Protein AF-0000000080321455 (afdb_homodimer)

Foldseek 3Di:
DPPVLLVVLLVQLVPWDDDPPDIRTDPVNVVSVVVLLVVLVVCVVVVNPVVSVVSVVSSVVSVVVSVVVRVVVD/DPPVLLVVLLVQLVPWDDDPPDIHTDPVNVVSVVVLLVVLVVCVVVVNPVVSVVSVVSSVVSVVVSVVVRVVVD

Structure (mmCIF, N/CA/C/O backbone):
data_AF-0000000080321455-model_v1
#
loop_
_entity.id
_entity.type
_entity.pdbx_description
1 polymer 'Uncharacterized protein'
#
loop_
_atom_site.group_PDB
_atom_site.id
_atom_site.type_symbol
_atom_site.label_atom_id
_atom_site.label_alt_id
_atom_site.label_comp_id
_atom_site.label_asym_id
_atom_site.label_entity_id
_atom_site.label_seq_id
_atom_site.pdbx_P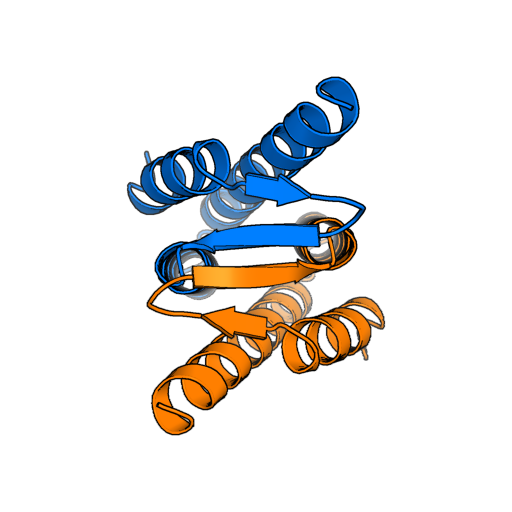DB_ins_code
_atom_site.Cartn_x
_atom_site.Cartn_y
_atom_site.Cartn_z
_atom_site.occupancy
_atom_site.B_iso_or_equiv
_atom_site.auth_seq_id
_atom_site.auth_comp_id
_atom_site.auth_asym_id
_atom_site.auth_atom_id
_atom_site.pdbx_PDB_model_num
ATOM 1 N N . MET A 1 1 ? 14.68 11.68 1.934 1 45.97 1 MET A N 1
ATOM 2 C CA . MET A 1 1 ? 15.375 10.578 2.584 1 45.97 1 MET A CA 1
ATOM 3 C C . MET A 1 1 ? 15.016 9.25 1.925 1 45.97 1 MET A C 1
ATOM 5 O O . MET A 1 1 ? 13.852 9 1.608 1 45.97 1 MET A O 1
ATOM 9 N N . GLU A 1 2 ? 15.953 8.57 1.109 1 55.44 2 GLU A N 1
ATOM 10 C CA . GLU A 1 2 ? 15.75 7.363 0.314 1 55.44 2 GLU A CA 1
ATOM 11 C C . GLU A 1 2 ? 15.281 6.203 1.183 1 55.44 2 GLU A C 1
ATOM 13 O O . GLU A 1 2 ? 15.969 5.805 2.125 1 55.44 2 GLU A O 1
ATOM 18 N N . VAL A 1 3 ? 13.891 6.094 1.36 1 73.25 3 VAL A N 1
ATOM 19 C CA . VAL A 1 3 ? 13.367 5.016 2.189 1 73.25 3 VAL A CA 1
ATOM 20 C C . VAL A 1 3 ? 13.719 3.668 1.57 1 73.25 3 VAL A C 1
ATOM 22 O O . VAL A 1 3 ? 13.219 3.318 0.499 1 73.25 3 VAL A O 1
ATOM 25 N N . GLU A 1 4 ? 14.867 3.066 2.102 1 87.75 4 GLU A N 1
ATOM 26 C CA . GLU A 1 4 ? 15.359 1.767 1.657 1 87.75 4 GLU A CA 1
ATOM 27 C C . GLU A 1 4 ? 14.211 0.809 1.357 1 87.75 4 GLU A C 1
ATOM 29 O O . GLU A 1 4 ? 14.281 0.031 0.403 1 87.75 4 GLU A O 1
ATOM 34 N N . GLU A 1 5 ? 13.133 0.931 2.023 1 91.88 5 GLU A N 1
ATOM 35 C CA . GLU A 1 5 ? 11.984 0.053 1.852 1 91.88 5 GLU A CA 1
ATOM 36 C C . GLU A 1 5 ? 11.32 0.268 0.493 1 91.88 5 GLU A C 1
ATOM 38 O O . GLU A 1 5 ? 10.789 -0.672 -0.1 1 91.88 5 GLU A O 1
ATOM 43 N N . LEU A 1 6 ? 11.438 1.438 0.006 1 95.62 6 LEU A N 1
ATOM 44 C CA . LEU A 1 6 ? 10.852 1.741 -1.293 1 95.62 6 LEU A CA 1
ATOM 45 C C . LEU A 1 6 ? 11.625 1.058 -2.414 1 95.62 6 LEU A C 1
ATOM 47 O O . LEU A 1 6 ? 11.023 0.499 -3.338 1 95.62 6 LEU A O 1
ATOM 51 N N . ARG A 1 7 ? 12.945 1.168 -2.27 1 93.62 7 ARG A N 1
ATOM 52 C CA . ARG A 1 7 ? 13.773 0.484 -3.254 1 93.62 7 ARG A CA 1
ATOM 53 C C . ARG A 1 7 ? 13.523 -1.021 -3.23 1 93.62 7 ARG A C 1
ATOM 55 O O . ARG A 1 7 ? 13.43 -1.655 -4.285 1 93.62 7 ARG A O 1
ATOM 62 N N . GLU A 1 8 ? 13.422 -1.559 -2.076 1 93.81 8 GLU A N 1
ATOM 63 C CA . GLU A 1 8 ? 13.148 -2.982 -1.915 1 93.81 8 GLU A CA 1
ATOM 64 C C . GLU A 1 8 ? 11.805 -3.355 -2.543 1 93.81 8 GLU A C 1
ATOM 66 O O . GLU A 1 8 ? 11.688 -4.387 -3.209 1 93.81 8 GLU A O 1
ATOM 71 N N . LEU A 1 9 ? 10.797 -2.561 -2.355 1 95.31 9 LEU A N 1
ATOM 72 C CA . LEU A 1 9 ? 9.484 -2.816 -2.932 1 95.31 9 LEU A CA 1
ATOM 73 C C . LEU A 1 9 ? 9.547 -2.818 -4.457 1 95.31 9 LEU A C 1
ATOM 75 O O . LEU A 1 9 ? 8.977 -3.699 -5.105 1 95.31 9 LEU A O 1
ATOM 79 N N . ALA A 1 10 ? 10.234 -1.812 -4.996 1 92.81 10 ALA A N 1
ATOM 80 C CA . ALA A 1 10 ? 10.367 -1.727 -6.445 1 92.81 10 ALA A CA 1
ATOM 81 C C . ALA A 1 10 ? 11.008 -2.988 -7.016 1 92.81 10 ALA A C 1
ATOM 83 O O . ALA A 1 10 ? 10.531 -3.545 -8.008 1 92.81 10 ALA A O 1
ATOM 84 N N . GLU A 1 11 ? 11.992 -3.432 -6.379 1 91.69 11 GLU A N 1
ATOM 85 C CA . GLU A 1 11 ? 12.703 -4.625 -6.832 1 91.69 11 GLU A CA 1
ATOM 86 C C . GLU A 1 11 ? 11.797 -5.855 -6.77 1 91.69 11 GLU A C 1
ATOM 88 O O . GLU A 1 11 ? 11.805 -6.684 -7.684 1 91.69 11 GLU A O 1
ATOM 93 N N . LYS A 1 12 ? 11.125 -5.965 -5.723 1 91.5 12 LYS A N 1
ATOM 94 C CA . LYS A 1 12 ? 10.25 -7.121 -5.535 1 91.5 12 LYS A CA 1
ATOM 95 C C . LYS A 1 12 ? 9.109 -7.121 -6.547 1 91.5 12 LYS A C 1
ATOM 97 O O . LYS A 1 12 ? 8.742 -8.172 -7.078 1 91.5 12 LYS A O 1
ATOM 102 N N . LEU A 1 13 ? 8.555 -6.004 -6.875 1 92.44 13 LEU A N 1
ATOM 103 C CA . LEU A 1 13 ? 7.445 -5.918 -7.82 1 92.44 13 LEU A CA 1
ATOM 104 C C . LEU A 1 13 ? 7.938 -6.102 -9.25 1 92.44 13 LEU A C 1
ATOM 106 O O . LEU A 1 13 ? 7.184 -6.539 -10.125 1 92.44 13 LEU A O 1
ATOM 110 N N . GLU A 1 14 ? 9.195 -5.727 -9.484 1 87.5 14 GLU A N 1
ATOM 111 C CA . GLU A 1 14 ? 9.781 -5.957 -10.805 1 87.5 14 GLU A CA 1
ATOM 112 C C . GLU A 1 14 ? 9.898 -7.445 -11.102 1 87.5 14 GLU A C 1
ATOM 114 O O . GLU A 1 14 ? 9.867 -7.855 -12.266 1 87.5 14 GLU A O 1
ATOM 119 N N . ARG A 1 15 ? 9.977 -8.219 -10.008 1 87.19 15 ARG A N 1
ATOM 120 C CA . ARG A 1 15 ? 10.156 -9.664 -10.164 1 87.19 15 ARG A CA 1
ATOM 121 C C . ARG A 1 15 ? 8.812 -10.383 -10.148 1 87.19 15 ARG A C 1
ATOM 123 O O . ARG A 1 15 ? 8.758 -11.609 -10.305 1 87.19 15 ARG A O 1
ATOM 130 N N . ALA A 1 16 ? 7.773 -9.68 -9.945 1 87.44 16 ALA A N 1
ATOM 131 C CA . ALA A 1 16 ? 6.449 -10.297 -9.867 1 87.44 16 ALA A CA 1
ATOM 132 C C . ALA A 1 16 ? 6.078 -10.961 -11.188 1 87.44 16 ALA A C 1
ATOM 134 O O . ALA A 1 16 ? 6.535 -10.547 -12.258 1 87.44 16 ALA A O 1
ATOM 135 N N . ARG A 1 17 ? 5.434 -12.031 -11.125 1 87.06 17 ARG A N 1
ATOM 136 C CA . ARG A 1 17 ? 4.941 -12.734 -12.305 1 87.06 17 ARG A CA 1
ATOM 137 C C . ARG A 1 17 ? 3.459 -12.469 -12.523 1 87.06 17 ARG A C 1
ATOM 139 O O . ARG A 1 17 ? 2.652 -12.617 -11.602 1 87.06 17 ARG A O 1
ATOM 146 N N . PHE A 1 18 ? 3.174 -12.055 -13.688 1 81.56 18 PHE A N 1
ATOM 147 C CA . PHE A 1 18 ? 1.79 -11.75 -14.031 1 81.56 18 PHE A CA 1
ATOM 148 C C . PHE A 1 18 ? 1.199 -12.836 -14.914 1 81.56 18 PHE A C 1
ATOM 150 O O . PHE A 1 18 ? 1.879 -13.359 -15.805 1 81.56 18 PHE A O 1
ATOM 157 N N . SER A 1 19 ? 0.069 -13.289 -14.453 1 77 19 SER A N 1
ATOM 158 C CA . SER A 1 19 ? -0.63 -14.297 -15.258 1 77 19 SER A CA 1
ATOM 159 C C . SER A 1 19 ? -2.135 -14.055 -15.25 1 77 19 SER A C 1
ATOM 161 O O . SER A 1 19 ? -2.775 -14.102 -14.203 1 77 19 SER A O 1
ATOM 163 N N . GLU A 1 20 ? -2.805 -14.102 -16.469 1 78.69 20 GLU A N 1
ATOM 164 C CA . GLU A 1 20 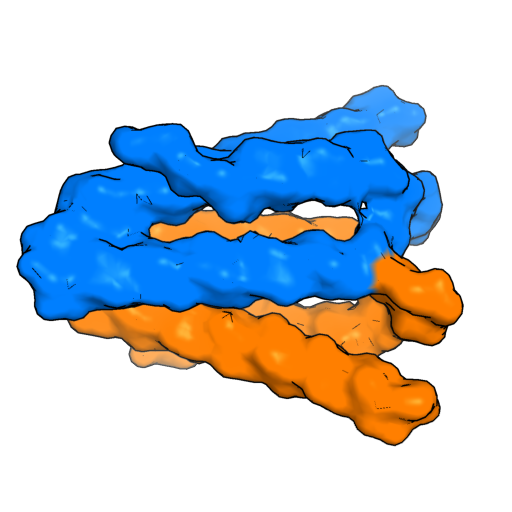? -4.246 -14.023 -16.703 1 78.69 20 GLU A CA 1
ATOM 165 C C . GLU A 1 20 ? -4.949 -13.281 -15.578 1 78.69 20 GLU A C 1
ATOM 167 O O . GLU A 1 20 ? -5.797 -13.859 -14.891 1 78.69 20 GLU A O 1
ATOM 172 N N . GLY A 1 21 ? -4.613 -11.992 -15.148 1 79.62 21 GLY A N 1
ATOM 173 C CA . GLY A 1 21 ? -5.359 -11.156 -14.227 1 79.62 21 GLY A CA 1
ATOM 174 C C . GLY A 1 21 ? -4.848 -11.227 -12.797 1 79.62 21 GLY A C 1
ATOM 175 O O . GLY A 1 21 ? -5.426 -10.633 -11.891 1 79.62 21 GLY A O 1
ATOM 176 N N . THR A 1 22 ? -3.814 -12.148 -12.664 1 88.19 22 THR A N 1
ATOM 177 C CA . THR A 1 22 ? -3.246 -12.258 -11.328 1 88.19 22 THR A CA 1
ATOM 178 C C . THR A 1 22 ? -1.764 -11.891 -11.336 1 88.19 22 THR A C 1
ATOM 180 O O . THR A 1 22 ? -1.138 -11.852 -12.398 1 88.19 22 THR A O 1
ATOM 183 N N . VAL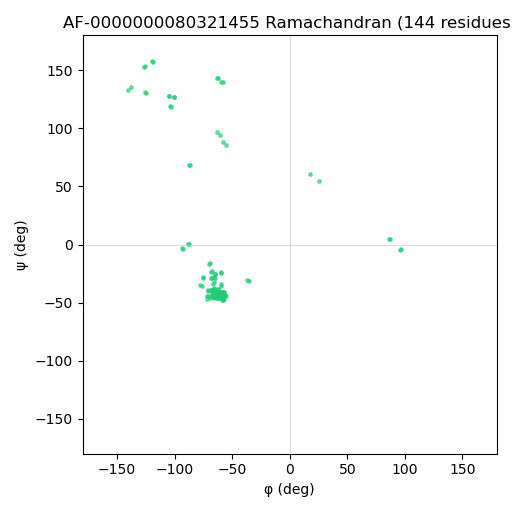 A 1 23 ? -1.336 -11.508 -10.156 1 86.69 23 VAL A N 1
ATOM 184 C CA . VAL A 1 23 ? 0.079 -11.211 -9.961 1 86.69 23 VAL A CA 1
ATOM 185 C C . VAL A 1 23 ? 0.631 -12.047 -8.805 1 86.69 23 VAL A C 1
ATOM 187 O O . VAL A 1 23 ? -0.023 -12.195 -7.773 1 86.69 23 VAL A O 1
ATOM 190 N N . GLU A 1 24 ? 1.738 -12.648 -9.141 1 90.75 24 GLU A N 1
ATOM 191 C CA . GLU A 1 24 ? 2.459 -13.406 -8.125 1 90.75 24 GLU A CA 1
ATOM 192 C C . GLU A 1 24 ? 3.678 -12.633 -7.621 1 90.75 24 GLU A C 1
ATOM 194 O O . GLU A 1 24 ? 4.551 -12.258 -8.406 1 90.75 24 GLU A O 1
ATOM 199 N N . VAL A 1 25 ? 3.59 -12.383 -6.367 1 88.38 25 VAL A N 1
ATOM 200 C CA . VAL A 1 25 ? 4.68 -11.617 -5.762 1 88.38 25 VAL A CA 1
ATOM 201 C C . VAL A 1 25 ? 5.238 -12.383 -4.562 1 88.38 25 VAL A C 1
ATOM 203 O O . VAL A 1 25 ? 4.57 -13.258 -4.008 1 88.38 25 VAL A O 1
ATOM 206 N N . ASP A 1 26 ? 6.535 -12.086 -4.297 1 87.69 26 ASP A N 1
ATOM 207 C CA . ASP A 1 26 ? 7.121 -12.617 -3.066 1 87.69 26 ASP A CA 1
ATOM 208 C C . ASP A 1 26 ? 6.363 -12.117 -1.838 1 87.69 26 ASP A C 1
ATOM 210 O O . ASP A 1 26 ? 6.008 -10.938 -1.761 1 87.69 26 ASP A O 1
ATOM 214 N N . VAL A 1 27 ? 6.164 -12.961 -0.872 1 86.75 27 VAL A N 1
ATOM 215 C CA . VAL A 1 27 ? 5.445 -12.609 0.348 1 86.75 27 VAL A CA 1
ATOM 216 C C . VAL A 1 27 ? 6.156 -11.453 1.051 1 86.75 27 VAL A C 1
ATOM 218 O O . VAL A 1 27 ? 5.52 -10.633 1.715 1 86.75 27 VAL A O 1
ATOM 221 N N . ASP A 1 28 ? 7.379 -11.32 0.793 1 89.56 28 ASP A N 1
ATOM 222 C CA . ASP A 1 28 ? 8.172 -10.258 1.399 1 89.56 28 ASP A CA 1
ATOM 223 C C . ASP A 1 28 ? 7.746 -8.891 0.87 1 89.56 28 ASP A C 1
ATOM 225 O O . ASP A 1 28 ? 8.016 -7.863 1.495 1 89.56 28 ASP A O 1
ATOM 229 N N . ALA A 1 29 ? 7.133 -8.922 -0.343 1 91.94 29 ALA A N 1
ATOM 230 C C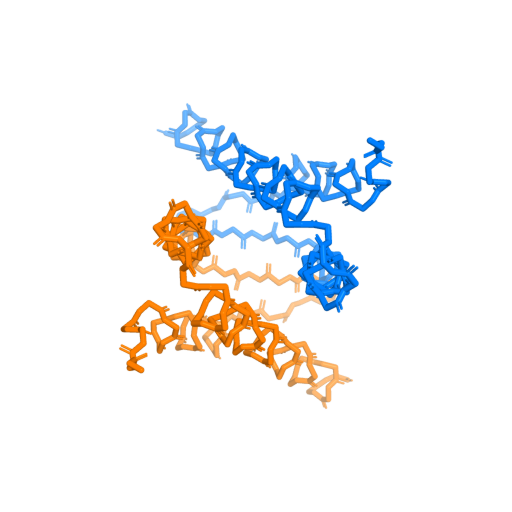A . ALA A 1 29 ? 6.637 -7.652 -0.871 1 91.94 29 ALA A CA 1
ATOM 231 C C . ALA A 1 29 ? 5.555 -7.066 0.035 1 91.94 29 ALA A C 1
ATOM 233 O O . ALA A 1 29 ? 5.496 -5.852 0.234 1 91.94 29 ALA A O 1
ATOM 234 N N . LEU A 1 30 ? 4.676 -7.949 0.598 1 92.44 30 LEU A N 1
ATOM 235 C CA . LEU A 1 30 ? 3.625 -7.492 1.498 1 92.44 30 LEU A CA 1
ATOM 236 C C . LEU A 1 30 ? 4.215 -6.949 2.797 1 92.44 30 LEU A C 1
ATOM 238 O O . LEU A 1 30 ? 3.756 -5.93 3.314 1 92.44 30 LEU A O 1
ATOM 242 N N . ASP A 1 31 ? 5.227 -7.609 3.262 1 92.56 31 ASP A N 1
ATOM 243 C CA . ASP A 1 31 ? 5.938 -7.129 4.441 1 92.56 31 ASP A CA 1
ATOM 244 C C . ASP A 1 31 ? 6.555 -5.758 4.191 1 92.56 31 ASP A C 1
ATOM 246 O O . ASP A 1 31 ? 6.504 -4.879 5.055 1 92.56 31 ASP A O 1
ATOM 250 N N . THR A 1 32 ? 7.168 -5.645 3.072 1 95.12 32 THR A N 1
ATOM 251 C CA . THR A 1 32 ? 7.781 -4.375 2.703 1 95.12 32 THR A CA 1
ATOM 252 C C . THR A 1 32 ? 6.73 -3.27 2.629 1 95.12 32 THR A C 1
ATOM 254 O O . THR A 1 32 ? 6.953 -2.158 3.109 1 95.12 32 THR A O 1
ATOM 257 N N . LEU A 1 33 ? 5.535 -3.537 2.004 1 95.69 33 LEU A N 1
ATOM 258 C CA . LEU A 1 33 ? 4.434 -2.578 1.954 1 95.69 33 LEU A CA 1
ATOM 259 C C . LEU A 1 33 ? 4.039 -2.137 3.359 1 95.69 33 LEU A C 1
ATOM 261 O O . LEU A 1 33 ? 3.871 -0.941 3.613 1 95.69 33 LEU A O 1
ATOM 265 N N . LEU A 1 34 ? 3.951 -3.086 4.262 1 95.88 34 LEU A N 1
ATOM 266 C CA . LEU A 1 34 ? 3.58 -2.797 5.641 1 95.88 34 LEU A CA 1
ATOM 267 C C . LEU A 1 34 ? 4.602 -1.876 6.297 1 95.88 34 LEU A C 1
ATOM 269 O O . LEU A 1 34 ? 4.234 -0.93 7 1 95.88 34 LEU A O 1
ATOM 273 N N . ARG A 1 35 ? 5.867 -2.152 6.086 1 95.62 35 ARG A N 1
ATOM 274 C CA . ARG A 1 35 ? 6.922 -1.341 6.68 1 95.62 35 ARG A CA 1
ATOM 275 C C . ARG A 1 35 ? 6.883 0.087 6.145 1 95.62 35 ARG A C 1
ATOM 277 O O . ARG A 1 35 ? 7.105 1.042 6.891 1 95.62 35 ARG A O 1
ATOM 284 N N . ILE A 1 36 ? 6.617 0.257 4.832 1 96.75 36 ILE A N 1
ATOM 285 C CA . ILE A 1 36 ? 6.527 1.581 4.227 1 96.75 36 ILE A CA 1
ATOM 286 C C . ILE A 1 36 ? 5.363 2.354 4.84 1 96.75 36 ILE A C 1
ATOM 288 O O . ILE A 1 36 ? 5.512 3.52 5.215 1 96.75 36 ILE A O 1
ATOM 292 N N . VAL A 1 37 ? 4.219 1.655 4.945 1 96.38 37 VAL A N 1
ATOM 293 C CA . VAL A 1 37 ? 3.043 2.285 5.539 1 96.38 37 VAL A CA 1
ATOM 294 C C . VAL A 1 37 ? 3.342 2.672 6.988 1 96.38 37 VAL A C 1
ATOM 296 O O . VAL A 1 37 ? 3.023 3.783 7.418 1 96.38 37 VAL A O 1
ATOM 299 N N . GLY A 1 38 ? 3.955 1.765 7.73 1 95.81 38 GLY A N 1
ATOM 300 C CA . GLY A 1 38 ? 4.344 2.053 9.102 1 95.81 38 GLY A CA 1
ATOM 301 C C . GLY A 1 38 ? 5.254 3.26 9.227 1 95.81 38 GLY A C 1
ATOM 302 O O . GLY A 1 38 ? 5.109 4.062 10.148 1 95.81 38 GLY A O 1
ATOM 303 N N . ARG A 1 39 ? 6.16 3.361 8.352 1 95.06 39 ARG A N 1
ATOM 304 C CA . ARG A 1 39 ? 7.074 4.5 8.344 1 95.06 39 ARG A CA 1
ATOM 305 C C . ARG A 1 39 ? 6.328 5.797 8.047 1 95.06 39 ARG A C 1
ATOM 307 O O . ARG A 1 39 ? 6.578 6.824 8.688 1 95.06 39 ARG A O 1
ATOM 314 N N . ALA A 1 40 ? 5.453 5.766 7.039 1 96.31 40 ALA A N 1
ATOM 315 C CA . ALA A 1 40 ? 4.664 6.949 6.711 1 96.31 40 ALA A CA 1
ATOM 316 C C . ALA A 1 40 ? 3.846 7.41 7.914 1 96.31 40 ALA A C 1
ATOM 318 O O . ALA A 1 40 ? 3.811 8.602 8.227 1 96.31 40 ALA A O 1
ATOM 319 N N . ILE A 1 41 ? 3.268 6.473 8.656 1 96.75 41 ILE A N 1
ATOM 320 C CA . ILE A 1 41 ? 2.463 6.793 9.828 1 96.75 41 ILE A CA 1
ATOM 321 C C . ILE A 1 41 ? 3.352 7.383 10.922 1 96.75 41 ILE A C 1
ATOM 323 O O . ILE A 1 41 ? 2.98 8.359 11.578 1 96.75 41 ILE A O 1
ATOM 327 N N . ALA A 1 42 ? 4.492 6.77 11.102 1 95.81 42 ALA A N 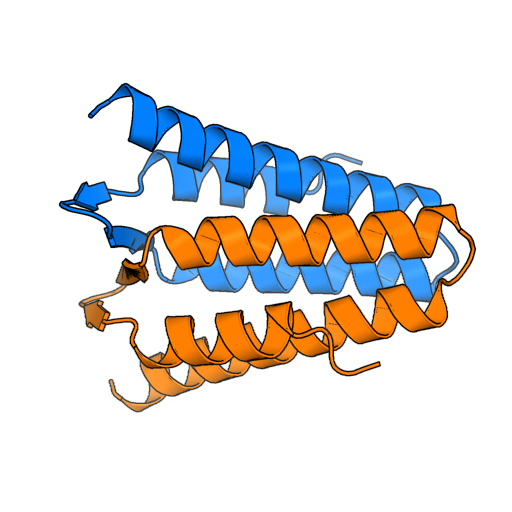1
ATOM 328 C CA . ALA A 1 42 ? 5.426 7.281 12.102 1 95.81 42 ALA A CA 1
ATOM 329 C C . ALA A 1 42 ? 5.809 8.727 11.805 1 95.81 42 ALA A C 1
ATOM 331 O O . ALA A 1 42 ? 5.855 9.562 12.711 1 95.81 42 ALA A O 1
ATOM 332 N N . GLU A 1 43 ? 6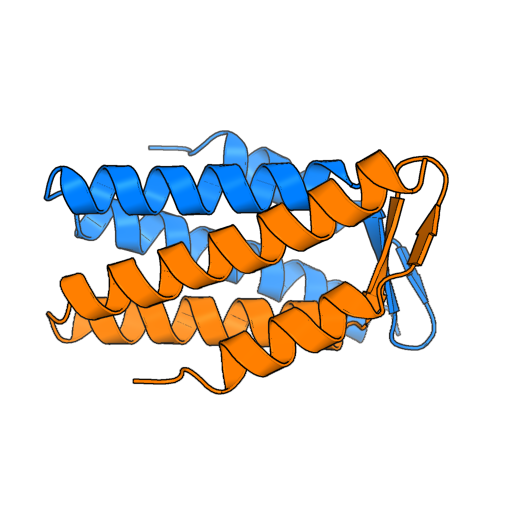.086 9 10.539 1 95.19 43 GLU A N 1
ATOM 333 C CA . GLU A 1 43 ? 6.406 10.367 10.133 1 95.19 43 GLU A CA 1
ATOM 334 C C . GLU A 1 43 ? 5.246 11.312 10.414 1 95.19 43 GLU A C 1
ATOM 336 O O . GLU A 1 43 ? 5.453 12.438 10.891 1 95.19 43 GLU A O 1
ATOM 341 N N . MET A 1 44 ? 4.027 10.867 10.125 1 94.81 44 MET A N 1
ATOM 342 C CA . MET A 1 44 ? 2.846 11.672 10.414 1 94.81 44 MET A CA 1
ATOM 343 C C . MET A 1 44 ? 2.736 11.969 11.906 1 94.81 44 MET A C 1
ATOM 345 O O . MET A 1 44 ? 2.473 13.109 12.297 1 94.81 44 MET A O 1
ATOM 349 N N . ASP A 1 45 ? 2.971 10.969 12.695 1 94.81 45 ASP A N 1
ATOM 350 C CA . ASP A 1 45 ? 2.844 11.102 14.148 1 94.81 45 ASP A CA 1
ATOM 351 C C . ASP A 1 45 ? 3.879 12.086 14.695 1 94.81 45 ASP A C 1
ATOM 353 O O . ASP A 1 45 ? 3.645 12.727 15.719 1 94.81 45 ASP A O 1
ATOM 357 N N . MET A 1 46 ? 4.965 12.156 14 1 95.69 46 MET A N 1
ATOM 358 C CA . MET A 1 46 ? 6.031 13.062 14.422 1 95.69 46 MET A CA 1
ATOM 359 C C . MET A 1 46 ? 5.82 14.453 13.844 1 95.69 46 MET A C 1
ATOM 361 O O . MET A 1 46 ? 6.621 15.359 14.094 1 95.69 46 MET A O 1
ATOM 365 N N . GLY A 1 47 ? 4.734 14.695 13.055 1 93.44 47 GLY A N 1
ATOM 366 C CA . GLY A 1 47 ? 4.41 15.992 12.477 1 93.44 47 GLY A CA 1
ATOM 367 C C . GLY A 1 47 ? 5.105 16.25 11.156 1 93.44 47 GLY A C 1
ATOM 368 O O . GLY A 1 47 ? 5.035 17.359 10.617 1 93.44 47 GLY A O 1
ATOM 369 N N . ASN A 1 48 ? 5.852 15.211 10.625 1 95.56 48 ASN A N 1
ATOM 370 C CA . ASN A 1 48 ? 6.531 15.336 9.344 1 95.56 48 ASN A CA 1
ATOM 371 C C . ASN A 1 48 ? 5.617 14.961 8.18 1 95.56 48 ASN A C 1
ATOM 373 O O . ASN A 1 48 ? 5.895 14 7.457 1 95.56 48 ASN A O 1
ATOM 377 N N . ILE A 1 49 ? 4.621 15.789 7.965 1 95.81 49 ILE A N 1
ATOM 378 C CA . ILE A 1 49 ? 3.531 15.477 7.047 1 95.81 49 ILE A CA 1
ATOM 379 C C . ILE A 1 49 ? 4.055 15.469 5.613 1 95.81 49 ILE A C 1
ATOM 381 O O . ILE A 1 49 ? 3.67 14.609 4.812 1 95.81 49 ILE A O 1
ATOM 385 N N . TYR A 1 50 ? 4.906 16.375 5.34 1 95 50 TYR A N 1
ATOM 386 C CA . TYR A 1 50 ? 5.449 16.438 3.984 1 95 50 TYR A CA 1
ATOM 387 C C . TYR A 1 50 ? 6.262 15.188 3.672 1 95 50 TYR A C 1
ATOM 389 O O . TYR A 1 50 ? 6.145 14.617 2.586 1 95 50 TYR A O 1
ATOM 397 N N . THR A 1 51 ? 7.094 14.773 4.613 1 95.5 51 THR A N 1
ATOM 398 C CA . THR A 1 51 ? 7.887 13.562 4.438 1 95.5 51 THR A CA 1
ATOM 399 C C . THR A 1 51 ? 6.988 12.344 4.273 1 95.5 51 THR A C 1
ATOM 401 O O . THR A 1 51 ? 7.23 11.492 3.41 1 95.5 51 THR A O 1
ATOM 404 N N . ALA A 1 52 ? 5.941 12.211 5.059 1 96.06 52 ALA A N 1
ATOM 405 C CA . ALA A 1 52 ? 4.984 11.109 4.945 1 96.06 52 ALA A CA 1
ATOM 406 C C . ALA A 1 52 ? 4.32 11.102 3.57 1 96.06 52 ALA A C 1
ATOM 408 O O . ALA A 1 52 ? 4.207 10.055 2.936 1 96.06 52 ALA A O 1
ATOM 409 N N . ARG A 1 53 ? 3.941 12.273 3.135 1 96.31 53 ARG A N 1
ATOM 410 C CA . ARG A 1 53 ? 3.311 12.414 1.826 1 96.31 53 ARG A CA 1
ATOM 411 C C . ARG A 1 53 ? 4.246 11.953 0.714 1 96.31 53 ARG A C 1
ATOM 413 O O . ARG A 1 53 ? 3.82 11.266 -0.217 1 96.31 53 ARG A O 1
ATOM 420 N N . GLU A 1 54 ? 5.512 12.297 0.786 1 95.94 54 GLU A N 1
ATOM 421 C CA . GLU A 1 54 ? 6.496 11.891 -0.213 1 95.94 54 GLU A CA 1
ATOM 422 C C . GLU A 1 54 ? 6.691 10.375 -0.214 1 95.94 54 GLU A C 1
ATOM 424 O O . GLU A 1 54 ? 6.773 9.758 -1.275 1 95.94 54 GLU A O 1
ATOM 429 N N . ILE A 1 55 ? 6.758 9.758 0.944 1 96.81 55 ILE A N 1
ATOM 430 C CA . ILE A 1 55 ? 6.906 8.312 1.075 1 96.81 55 ILE A CA 1
ATOM 431 C C . ILE A 1 55 ? 5.73 7.613 0.394 1 96.81 55 ILE A C 1
ATOM 433 O O . ILE A 1 55 ? 5.93 6.691 -0.399 1 96.81 55 ILE A O 1
ATOM 437 N N . LEU A 1 56 ? 4.516 8.094 0.619 1 97.44 56 LEU A N 1
ATOM 438 C CA . LEU A 1 56 ? 3.318 7.484 0.051 1 97.44 56 LEU A CA 1
ATOM 439 C C . LEU A 1 56 ? 3.25 7.719 -1.454 1 97.44 56 LEU A C 1
ATOM 441 O O . LEU A 1 56 ? 2.844 6.832 -2.209 1 97.44 56 LEU A O 1
ATOM 445 N N . SER A 1 57 ? 3.617 8.883 -1.887 1 96.81 57 SER A N 1
ATOM 446 C CA . SER A 1 57 ? 3.641 9.18 -3.314 1 96.81 57 SER A CA 1
ATOM 447 C C . SER A 1 57 ? 4.617 8.273 -4.059 1 96.81 57 SER A C 1
ATOM 449 O O . SER A 1 57 ? 4.297 7.754 -5.125 1 96.81 57 SER A O 1
ATOM 451 N N . GLU A 1 58 ? 5.738 8.102 -3.463 1 95.94 58 GLU A N 1
ATOM 452 C CA . GLU A 1 58 ? 6.73 7.23 -4.09 1 95.94 58 GLU A CA 1
ATOM 453 C C . GLU A 1 58 ? 6.258 5.777 -4.102 1 95.94 58 GLU A C 1
ATOM 455 O O . GLU A 1 58 ? 6.469 5.062 -5.082 1 95.94 58 GLU A O 1
ATOM 460 N N . MET A 1 59 ? 5.648 5.363 -3.025 1 96.44 59 MET A N 1
ATOM 461 C CA . MET A 1 59 ? 5.062 4.027 -2.996 1 96.44 59 MET A CA 1
ATOM 462 C C . MET A 1 59 ? 4.039 3.857 -4.113 1 96.44 59 MET A C 1
ATOM 464 O O . MET A 1 59 ? 4.047 2.848 -4.82 1 96.44 59 MET A O 1
ATOM 468 N N . GLY A 1 60 ? 3.17 4.816 -4.285 1 96.19 60 GLY A N 1
ATOM 469 C CA . GLY A 1 60 ? 2.186 4.773 -5.352 1 96.19 60 GLY A CA 1
ATOM 470 C C . GLY A 1 60 ? 2.809 4.688 -6.734 1 96.19 60 GLY A C 1
ATOM 471 O O . GLY A 1 60 ? 2.33 3.943 -7.59 1 96.19 60 GLY A O 1
ATOM 472 N N . GLU A 1 61 ? 3.791 5.449 -6.91 1 95.19 61 GLU A N 1
ATOM 473 C CA . GLU A 1 61 ? 4.477 5.438 -8.203 1 95.19 61 GLU A CA 1
ATOM 474 C C . GLU A 1 61 ? 5.07 4.062 -8.5 1 95.19 61 GLU A C 1
ATOM 476 O O . GLU A 1 61 ? 4.992 3.576 -9.625 1 95.19 61 GLU A O 1
ATOM 481 N N . ILE A 1 62 ? 5.703 3.486 -7.516 1 94.62 62 ILE A N 1
ATOM 482 C CA . ILE A 1 62 ? 6.301 2.164 -7.668 1 94.62 62 ILE A CA 1
ATOM 483 C C . ILE A 1 62 ? 5.223 1.151 -8.047 1 94.62 62 ILE A C 1
ATOM 485 O O . ILE A 1 62 ? 5.406 0.361 -8.977 1 94.62 62 ILE A O 1
ATOM 489 N N . ILE A 1 63 ? 4.047 1.139 -7.395 1 93.94 63 ILE A N 1
ATOM 490 C CA . ILE A 1 63 ? 2.947 0.222 -7.68 1 93.94 63 ILE A CA 1
ATOM 491 C C . ILE A 1 63 ? 2.412 0.481 -9.086 1 93.94 63 ILE A C 1
ATOM 493 O O . ILE A 1 63 ? 2.176 -0.458 -9.852 1 93.94 63 ILE A O 1
ATOM 497 N N . TYR A 1 64 ? 2.234 1.771 -9.414 1 93.31 64 TYR A N 1
ATOM 498 C CA . TYR A 1 64 ? 1.72 2.145 -10.727 1 93.31 64 TYR A CA 1
ATOM 499 C C . TYR A 1 64 ? 2.629 1.63 -11.836 1 93.31 64 TYR A C 1
ATOM 501 O O . TYR A 1 64 ? 2.154 1.056 -12.82 1 93.31 64 TYR A O 1
ATOM 509 N N . LYS A 1 65 ? 3.879 1.854 -11.68 1 92.31 65 LYS A N 1
ATOM 510 C CA . LYS A 1 65 ? 4.844 1.402 -12.68 1 92.31 65 LYS A CA 1
ATOM 511 C C . LYS A 1 65 ? 4.805 -0.115 -12.836 1 92.31 65 LYS A C 1
ATOM 513 O O . LYS A 1 65 ? 4.902 -0.634 -13.945 1 92.31 65 LYS A O 1
ATOM 518 N N . ALA A 1 66 ? 4.719 -0.831 -11.711 1 86.44 66 ALA A N 1
ATOM 519 C CA . ALA A 1 66 ? 4.617 -2.287 -11.758 1 86.44 66 ALA A CA 1
ATOM 520 C C . ALA A 1 66 ? 3.367 -2.725 -12.523 1 86.44 66 ALA A C 1
ATOM 522 O O . ALA A 1 66 ? 3.426 -3.631 -13.352 1 86.44 66 ALA A O 1
ATOM 523 N N . MET A 1 67 ? 2.236 -2.053 -12.336 1 85.75 67 MET A N 1
ATOM 524 C CA . MET A 1 67 ? 0.98 -2.371 -13.008 1 85.75 67 MET A CA 1
ATOM 525 C C . MET A 1 67 ? 1.075 -2.084 -14.5 1 85.75 67 MET A C 1
ATOM 527 O O . MET A 1 67 ? 0.608 -2.877 -15.32 1 85.75 67 MET A O 1
ATOM 531 N N . LYS A 1 68 ? 1.611 -0.993 -14.742 1 86.31 68 LYS A N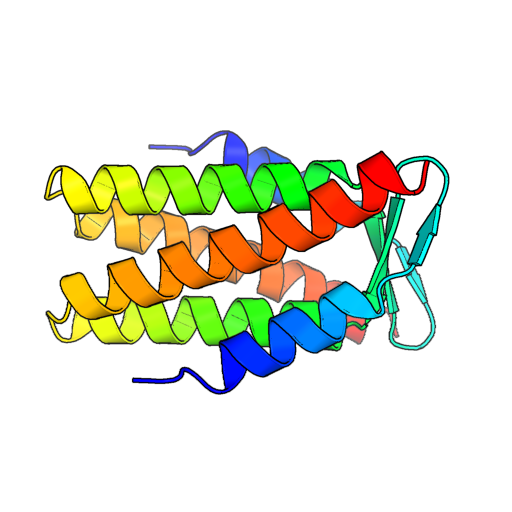 1
ATOM 532 C CA . LYS A 1 68 ? 1.75 -0.604 -16.141 1 86.31 68 LYS A CA 1
ATOM 533 C C . LYS A 1 68 ? 2.633 -1.59 -16.906 1 86.31 68 LYS A C 1
ATOM 535 O O . LYS A 1 68 ? 2.35 -1.927 -18.047 1 86.31 68 LYS A O 1
ATOM 540 N N . SER A 1 69 ? 3.705 -1.976 -16.266 1 79.5 69 SER A N 1
ATOM 541 C CA . SER A 1 69 ? 4.602 -2.943 -16.891 1 79.5 69 SER A CA 1
ATOM 542 C C . SER A 1 69 ? 3.877 -4.25 -17.203 1 79.5 69 SER A C 1
ATOM 544 O O . SER A 1 69 ? 4.145 -4.891 -18.219 1 79.5 69 SER A O 1
ATOM 546 N N . PHE A 1 70 ? 3.012 -4.582 -16.359 1 76.81 70 PHE A N 1
ATOM 547 C CA . PHE A 1 70 ? 2.219 -5.793 -16.547 1 76.81 70 PHE A CA 1
ATOM 548 C C . PHE A 1 70 ? 1.244 -5.637 -17.703 1 76.81 70 PHE A C 1
ATOM 550 O O . PHE A 1 70 ? 1.103 -6.539 -18.531 1 76.81 70 PHE A O 1
ATOM 557 N N . LEU A 1 71 ? 0.529 -4.512 -17.766 1 74.56 71 LEU A N 1
ATOM 558 C CA . LEU A 1 71 ? -0.468 -4.281 -18.812 1 74.56 71 LEU A CA 1
ATOM 559 C C . LEU A 1 71 ? 0.192 -4.18 -20.188 1 74.56 71 LEU A C 1
ATOM 561 O O . LEU A 1 71 ? -0.402 -4.562 -21.188 1 74.56 71 LEU A O 1
ATOM 565 N N . ASN A 1 72 ? 1.37 -3.664 -20.156 1 71 72 ASN A N 1
ATOM 566 C CA . ASN A 1 72 ? 2.068 -3.525 -21.438 1 71 72 ASN A CA 1
ATOM 567 C C . ASN A 1 72 ? 2.656 -4.855 -21.891 1 71 72 ASN A C 1
ATOM 569 O O . ASN A 1 72 ? 2.906 -5.047 -23.094 1 71 72 ASN A O 1
ATOM 573 N N . GLU A 1 73 ? 3.082 -5.633 -21.031 1 58.19 73 GLU A N 1
ATOM 574 C CA . GLU A 1 73 ? 3.619 -6.926 -21.438 1 58.19 73 GLU A CA 1
ATOM 575 C C . GLU A 1 73 ? 2.514 -7.848 -21.938 1 58.19 73 GLU A C 1
ATOM 577 O O . GLU A 1 73 ? 2.787 -8.844 -22.609 1 58.19 73 GLU A O 1
ATOM 582 N N . HIS A 1 74 ? 1.289 -7.531 -21.625 1 52.09 74 HIS A N 1
ATOM 583 C CA . HIS A 1 74 ? 0.203 -8.297 -22.219 1 52.09 74 HIS A CA 1
ATOM 584 C C . HIS A 1 74 ? -0.795 -7.375 -22.922 1 52.09 74 HIS A C 1
ATOM 586 O O . HIS A 1 74 ? -1.332 -7.719 -23.969 1 52.09 74 HIS A O 1
ATOM 592 N N . MET B 1 1 ? -14.836 7.359 8.148 1 46.44 1 MET B N 1
ATOM 593 C CA . MET B 1 1 ? -15.5 7.195 6.859 1 46.44 1 MET B CA 1
ATOM 594 C C . MET B 1 1 ? -15.047 5.91 6.172 1 46.44 1 MET B C 1
ATOM 596 O O . MET B 1 1 ? -13.859 5.582 6.18 1 46.44 1 MET B O 1
ATOM 600 N N . GLU B 1 2 ? -15.906 4.797 6.094 1 55.22 2 GLU B N 1
ATOM 601 C CA . GLU B 1 2 ? -15.617 3.453 5.605 1 55.22 2 GLU B CA 1
ATOM 602 C C . GLU B 1 2 ? -15.078 3.49 4.18 1 55.22 2 GLU B C 1
ATOM 604 O O . GLU B 1 2 ? -15.758 3.967 3.268 1 55.22 2 GLU B O 1
ATOM 609 N N . VAL B 1 3 ? -13.695 3.695 4.035 1 72.75 3 VAL B N 1
ATOM 610 C CA . VAL B 1 3 ? -13.117 3.775 2.695 1 72.75 3 VAL B CA 1
ATOM 611 C C . VAL B 1 3 ? -13.375 2.469 1.946 1 72.75 3 VAL B C 1
ATOM 613 O O . VAL B 1 3 ? -12.82 1.426 2.301 1 72.75 3 VAL B O 1
ATOM 616 N N . GLU B 1 4 ? -14.516 2.453 1.147 1 88.31 4 GLU B N 1
ATOM 617 C CA . GLU B 1 4 ? -14.922 1.312 0.331 1 88.31 4 GLU B CA 1
ATOM 618 C C . GLU B 1 4 ? -13.711 0.586 -0.241 1 88.31 4 GLU B C 1
ATOM 620 O O . GLU B 1 4 ? -13.695 -0.645 -0.318 1 88.31 4 GLU B O 1
ATOM 625 N N . GLU B 1 5 ? -12.68 1.279 -0.507 1 92 5 GLU B N 1
ATOM 626 C CA . GLU B 1 5 ? -11.469 0.702 -1.086 1 92 5 GLU B CA 1
ATOM 627 C C . GLU B 1 5 ? -10.781 -0.238 -0.1 1 92 5 GLU B C 1
ATOM 629 O O . GLU B 1 5 ? -10.18 -1.235 -0.503 1 92 5 GLU B O 1
ATOM 634 N N . LEU B 1 6 ? -10.953 0.041 1.147 1 95.94 6 LEU B N 1
ATOM 635 C CA . LEU B 1 6 ? -10.336 -0.805 2.166 1 95.94 6 LEU B CA 1
ATOM 636 C C . LEU B 1 6 ? -11.039 -2.158 2.242 1 95.94 6 LEU B C 1
ATOM 638 O O . LEU B 1 6 ? -10.383 -3.197 2.338 1 95.94 6 LEU B O 1
ATOM 642 N N . ARG B 1 7 ? -12.359 -2.055 2.213 1 93.94 7 ARG B N 1
ATOM 643 C CA . ARG B 1 7 ? -13.125 -3.301 2.207 1 93.94 7 ARG B CA 1
ATOM 644 C C . ARG B 1 7 ? -12.789 -4.141 0.98 1 93.94 7 ARG B C 1
ATOM 646 O O . ARG B 1 7 ? -12.625 -5.359 1.082 1 93.94 7 ARG B O 1
ATOM 653 N N . GLU B 1 8 ? -12.695 -3.525 -0.141 1 94.19 8 GLU B N 1
ATOM 654 C CA . GLU B 1 8 ? -12.336 -4.203 -1.381 1 94.19 8 GLU B CA 1
ATOM 655 C C . GLU B 1 8 ? -10.961 -4.852 -1.274 1 94.19 8 GLU B C 1
ATOM 657 O O . GLU B 1 8 ? -10.766 -5.988 -1.717 1 94.19 8 GLU B O 1
ATOM 662 N N . LEU B 1 9 ? -10 -4.172 -0.698 1 95.38 9 LEU B N 1
ATOM 663 C CA . LEU B 1 9 ? -8.656 -4.715 -0.529 1 95.38 9 LEU B CA 1
ATOM 664 C C . LEU B 1 9 ? -8.68 -5.953 0.357 1 95.38 9 LEU B C 1
ATOM 666 O O . LEU B 1 9 ? -8.039 -6.961 0.038 1 95.38 9 LEU B O 1
ATOM 670 N N . ALA B 1 10 ? -9.414 -5.855 1.465 1 93.31 10 ALA B N 1
ATOM 671 C CA . ALA B 1 10 ? -9.508 -6.992 2.379 1 93.31 10 ALA B CA 1
ATOM 672 C C . ALA B 1 10 ? -10.062 -8.227 1.666 1 93.31 10 ALA B C 1
ATOM 674 O O . ALA B 1 10 ? -9.523 -9.328 1.81 1 93.31 10 ALA B O 1
ATOM 675 N N . GLU B 1 11 ? -11.031 -8.023 0.887 1 92.44 11 GLU B N 1
ATOM 676 C CA . GLU B 1 11 ? -11.656 -9.125 0.162 1 92.44 11 GLU B CA 1
ATOM 677 C C . GLU B 1 11 ? -10.688 -9.742 -0.846 1 92.44 11 GLU B C 1
ATOM 679 O O . GLU B 1 11 ? -10.617 -10.961 -0.981 1 92.44 11 GLU B O 1
ATOM 684 N N . LYS B 1 12 ? -10.047 -8.891 -1.526 1 91.75 12 LYS B N 1
ATOM 685 C CA . LYS B 1 12 ? -9.117 -9.367 -2.549 1 91.75 12 LYS B CA 1
ATOM 686 C C . LYS B 1 12 ? -7.949 -10.125 -1.921 1 91.75 12 LYS B C 1
ATOM 688 O O . LYS B 1 12 ? -7.508 -11.148 -2.453 1 91.75 12 LYS B O 1
ATOM 693 N N . LEU B 1 13 ? -7.453 -9.719 -0.803 1 92.56 13 LEU B N 1
ATOM 694 C CA . LEU B 1 13 ? -6.332 -10.375 -0.142 1 92.56 13 LEU B CA 1
ATOM 695 C C . LEU B 1 13 ? -6.781 -11.672 0.524 1 92.56 13 LEU B C 1
ATOM 697 O O . LEU B 1 13 ? -5.98 -12.594 0.688 1 92.56 13 LEU B O 1
ATOM 701 N N . GLU B 1 14 ? -8.031 -11.711 0.929 1 87.94 14 GLU B N 1
ATOM 702 C CA . GLU B 1 14 ? -8.562 -12.945 1.489 1 87.94 14 GLU B CA 1
ATOM 703 C C . GLU B 1 14 ? -8.594 -14.062 0.447 1 87.94 14 GLU B C 1
ATOM 705 O O . GLU B 1 14 ? -8.5 -15.242 0.789 1 87.94 14 GLU B O 1
ATOM 710 N N . ARG B 1 15 ? -8.672 -13.617 -0.812 1 87.69 15 ARG B N 1
ATOM 711 C CA . ARG B 1 15 ? -8.766 -14.586 -1.901 1 87.69 15 ARG B CA 1
ATOM 712 C C . ARG B 1 15 ? -7.387 -14.922 -2.459 1 87.69 15 ARG B C 1
ATOM 714 O O . ARG B 1 15 ? -7.262 -15.758 -3.357 1 87.69 15 ARG B O 1
ATOM 721 N N . ALA B 1 16 ? -6.406 -14.289 -1.988 1 88.12 16 ALA B N 1
ATOM 722 C CA . ALA B 1 16 ? -5.055 -14.508 -2.496 1 88.12 16 ALA B CA 1
ATOM 723 C C . ALA B 1 16 ? -4.602 -15.945 -2.262 1 88.12 16 ALA B C 1
ATOM 725 O O . ALA B 1 16 ? -5.043 -16.594 -1.309 1 88.12 16 ALA B O 1
ATOM 726 N N . ARG B 1 17 ? -3.889 -16.469 -3.168 1 87.56 17 ARG B N 1
ATOM 727 C CA . ARG B 1 17 ? -3.32 -17.812 -3.041 1 87.56 17 ARG B CA 1
ATOM 728 C C . ARG B 1 17 ? -1.851 -17.75 -2.643 1 87.56 17 ARG B C 1
ATOM 730 O O . ARG B 1 17 ? -1.063 -17.031 -3.268 1 87.56 17 ARG B O 1
ATOM 737 N N . PHE B 1 18 ? -1.565 -18.438 -1.629 1 82.19 18 PHE B N 1
ATOM 738 C CA . PHE B 1 18 ? -0.194 -18.453 -1.133 1 82.19 18 PHE B CA 1
ATOM 739 C C . PHE B 1 18 ? 0.492 -19.766 -1.491 1 82.19 18 PHE B C 1
ATOM 741 O O . PHE B 1 18 ? -0.126 -20.828 -1.435 1 82.19 18 PHE B O 1
ATOM 748 N N . SER B 1 19 ? 1.634 -19.562 -2.09 1 77.69 19 SER B N 1
ATOM 749 C CA . SER B 1 19 ? 2.422 -20.734 -2.426 1 77.69 19 SER B CA 1
ATOM 750 C C . SER B 1 19 ? 3.902 -20.516 -2.137 1 77.69 19 SER B C 1
ATOM 752 O O . SER B 1 19 ? 4.531 -19.641 -2.725 1 77.69 19 SER B O 1
ATOM 754 N N . GLU B 1 20 ? 4.59 -21.531 -1.503 1 79.38 20 GLU B N 1
ATOM 755 C CA . GLU B 1 20 ? 6.012 -21.594 -1.192 1 79.38 20 GLU B CA 1
ATOM 756 C C . GLU B 1 20 ? 6.652 -20.203 -1.267 1 79.38 20 GLU B C 1
ATOM 758 O O . GLU B 1 20 ? 7.48 -19.938 -2.145 1 79.38 20 GLU B O 1
ATOM 763 N N . GLY B 1 21 ? 6.254 -19.141 -0.463 1 79.62 21 GLY B N 1
ATOM 764 C CA . GLY B 1 21 ? 6.941 -17.859 -0.313 1 79.62 21 GLY B CA 1
ATOM 765 C C . GLY B 1 21 ? 6.387 -16.781 -1.211 1 79.62 21 GLY B C 1
ATOM 766 O O . GLY B 1 21 ? 6.898 -15.656 -1.227 1 79.62 21 GLY B O 1
ATOM 767 N N . THR B 1 22 ? 5.41 -17.25 -2.068 1 88.44 22 THR B N 1
ATOM 768 C CA . THR B 1 22 ? 4.809 -16.25 -2.947 1 88.44 22 THR B CA 1
ATOM 769 C C . THR B 1 22 ? 3.311 -16.141 -2.689 1 88.44 22 THR B C 1
ATOM 771 O O . THR B 1 22 ? 2.717 -17.016 -2.053 1 88.44 22 THR B O 1
ATOM 774 N N . VAL B 1 23 ? 2.828 -14.984 -3.088 1 86.81 23 VAL B N 1
ATOM 775 C CA . VAL B 1 23 ? 1.392 -14.734 -3.002 1 86.81 23 VAL B CA 1
ATOM 776 C C . VAL B 1 23 ? 0.855 -14.312 -4.371 1 86.81 23 VAL B C 1
ATOM 778 O O . VAL B 1 23 ? 1.486 -13.531 -5.078 1 86.81 23 VAL B O 1
ATOM 781 N N . GLU B 1 24 ? -0.214 -15.008 -4.684 1 90.94 24 GLU B N 1
ATOM 782 C CA . GLU B 1 24 ? -0.918 -14.664 -5.914 1 90.94 24 GLU B CA 1
ATOM 783 C C . GLU B 1 24 ? -2.195 -13.883 -5.617 1 90.94 24 GLU B C 1
ATOM 785 O O . GLU B 1 24 ? -3.066 -14.359 -4.887 1 90.94 24 GLU B O 1
ATOM 790 N N . VAL B 1 25 ? -2.168 -12.711 -6.145 1 88.94 25 VAL B N 1
ATOM 791 C CA . VAL B 1 25 ? -3.316 -11.844 -5.914 1 88.94 25 VAL B CA 1
ATOM 792 C C . VAL B 1 25 ? -3.867 -11.344 -7.246 1 88.94 25 VAL B C 1
ATOM 794 O O . VAL B 1 25 ? -3.162 -11.359 -8.258 1 88.94 25 VAL B O 1
ATOM 797 N N . ASP B 1 26 ? -5.18 -11.055 -7.188 1 88.25 26 ASP B N 1
ATOM 798 C CA . ASP B 1 26 ? -5.77 -10.391 -8.344 1 88.25 26 ASP B CA 1
ATOM 799 C C . ASP B 1 26 ? -5.066 -9.062 -8.633 1 88.25 26 ASP B C 1
ATOM 801 O O . ASP B 1 26 ? -4.766 -8.297 -7.707 1 88.25 26 ASP B O 1
ATOM 805 N N . VAL B 1 27 ? -4.84 -8.758 -9.867 1 87.31 27 VAL B N 1
ATOM 806 C CA . VAL B 1 27 ? -4.16 -7.527 -10.258 1 87.31 27 VAL B CA 1
ATOM 807 C C . VAL B 1 27 ? -4.953 -6.32 -9.758 1 87.31 27 VAL B C 1
ATOM 809 O O . VAL B 1 27 ? -4.371 -5.277 -9.445 1 87.31 27 VAL B O 1
ATOM 812 N N . ASP B 1 28 ? -6.18 -6.512 -9.57 1 89.81 28 ASP B N 1
ATOM 813 C CA . ASP B 1 28 ? -7.039 -5.434 -9.094 1 89.81 28 ASP B CA 1
ATOM 814 C C . ASP B 1 28 ? -6.684 -5.047 -7.656 1 89.81 28 ASP B C 1
ATOM 816 O O . ASP B 1 28 ? -7.039 -3.961 -7.195 1 89.81 28 ASP B O 1
ATOM 820 N N . ALA B 1 29 ? -6.043 -6.004 -6.949 1 91.94 29 ALA B N 1
ATOM 821 C CA . ALA B 1 29 ? -5.605 -5.668 -5.598 1 91.94 29 ALA B CA 1
ATOM 822 C C . ALA B 1 29 ? -4.59 -4.531 -5.617 1 91.94 29 ALA B C 1
ATOM 824 O O . ALA B 1 29 ? -4.605 -3.66 -4.742 1 91.94 29 ALA B O 1
ATOM 825 N N . LEU B 1 30 ? -3.68 -4.543 -6.633 1 92.44 30 LEU B N 1
ATOM 826 C CA . LEU B 1 30 ? -2.684 -3.486 -6.754 1 92.44 30 LEU B CA 1
ATOM 827 C C . LEU B 1 30 ? -3.344 -2.152 -7.086 1 92.44 30 LEU B C 1
ATOM 829 O O . LEU B 1 30 ? -2.959 -1.113 -6.547 1 92.44 30 LEU B O 1
ATOM 833 N N . ASP B 1 31 ? -4.328 -2.213 -7.934 1 92.56 31 ASP B N 1
ATOM 834 C CA . ASP B 1 31 ? -5.098 -1.015 -8.25 1 92.56 31 ASP B CA 1
ATOM 835 C C . ASP B 1 31 ? -5.789 -0.458 -7.012 1 92.56 31 ASP B C 1
ATOM 837 O O . ASP B 1 31 ? -5.812 0.756 -6.801 1 92.56 31 ASP B O 1
ATOM 841 N N . THR B 1 32 ? -6.379 -1.354 -6.285 1 95.06 32 THR B N 1
ATOM 842 C CA . THR B 1 32 ? -7.051 -0.955 -5.051 1 95.06 32 THR B CA 1
ATOM 843 C C . THR B 1 32 ? -6.062 -0.314 -4.082 1 95.06 32 THR B C 1
ATOM 845 O O . THR B 1 32 ? -6.363 0.708 -3.463 1 95.06 32 THR B O 1
ATOM 848 N N . LEU B 1 33 ? -4.836 -0.897 -3.906 1 95.69 33 LEU B N 1
ATOM 849 C CA . LEU B 1 33 ? -3.791 -0.321 -3.066 1 95.69 33 LEU B CA 1
ATOM 850 C C . LEU B 1 33 ? -3.459 1.101 -3.51 1 95.69 33 LEU B C 1
ATOM 852 O O . LEU B 1 33 ? -3.367 2.008 -2.68 1 95.69 33 LEU B O 1
ATOM 856 N N . LEU B 1 34 ? -3.35 1.305 -4.793 1 95.94 34 LEU B N 1
ATOM 857 C CA . LEU B 1 34 ? -3.039 2.617 -5.352 1 95.94 34 LEU B CA 1
ATOM 858 C C . LEU B 1 34 ? -4.133 3.625 -5.012 1 95.94 34 LEU B C 1
ATOM 860 O O . LEU B 1 34 ? -3.838 4.762 -4.641 1 95.94 34 LEU B O 1
ATOM 864 N N . ARG B 1 35 ? -5.359 3.199 -5.141 1 95.69 35 ARG B N 1
ATOM 865 C CA . ARG B 1 35 ? -6.48 4.09 -4.855 1 95.69 35 ARG B CA 1
ATOM 866 C C . ARG B 1 35 ? -6.504 4.484 -3.385 1 95.69 35 ARG B C 1
ATOM 868 O O . ARG B 1 35 ? -6.812 5.629 -3.047 1 95.69 35 ARG B O 1
ATOM 875 N N . ILE B 1 36 ? -6.215 3.541 -2.482 1 96.88 36 ILE B N 1
ATOM 876 C CA . ILE B 1 36 ? -6.184 3.822 -1.051 1 96.88 36 ILE B CA 1
ATOM 877 C C . ILE B 1 36 ? -5.082 4.836 -0.748 1 96.88 36 ILE B C 1
ATOM 879 O O . ILE B 1 36 ? -5.309 5.805 -0.019 1 96.88 36 ILE B O 1
ATOM 883 N N . VAL B 1 37 ? -3.896 4.586 -1.337 1 96.56 37 VAL B N 1
ATOM 884 C CA . VAL B 1 37 ? -2.779 5.504 -1.141 1 96.56 37 VAL B CA 1
ATOM 885 C C . VAL B 1 37 ? -3.146 6.887 -1.674 1 96.56 37 VAL B C 1
ATOM 887 O O . VAL B 1 37 ? -2.91 7.898 -1.009 1 96.56 37 VAL B O 1
ATOM 890 N N . GLY B 1 38 ? -3.729 6.918 -2.871 1 95.94 38 GLY B N 1
ATOM 891 C CA . GLY B 1 38 ? -4.176 8.18 -3.443 1 95.94 38 GLY B CA 1
ATOM 892 C C . GLY B 1 38 ? -5.16 8.922 -2.557 1 95.94 38 GLY B C 1
ATOM 893 O O . GLY B 1 38 ? -5.094 10.148 -2.434 1 95.94 38 GLY B O 1
ATOM 894 N N . ARG B 1 39 ? -6.043 8.219 -1.979 1 95.19 39 ARG B N 1
ATOM 895 C CA . ARG B 1 39 ? -7.02 8.812 -1.073 1 95.19 39 ARG B CA 1
ATOM 896 C C . ARG B 1 39 ? -6.34 9.375 0.172 1 95.19 39 ARG B C 1
ATOM 898 O O . ARG B 1 39 ? -6.672 10.477 0.625 1 95.19 39 ARG B O 1
ATOM 905 N N . ALA B 1 40 ? -5.426 8.594 0.759 1 96.31 40 ALA B N 1
ATOM 906 C CA . ALA B 1 40 ? -4.699 9.062 1.936 1 96.31 40 ALA B CA 1
ATOM 907 C C . ALA B 1 40 ? -3.945 10.3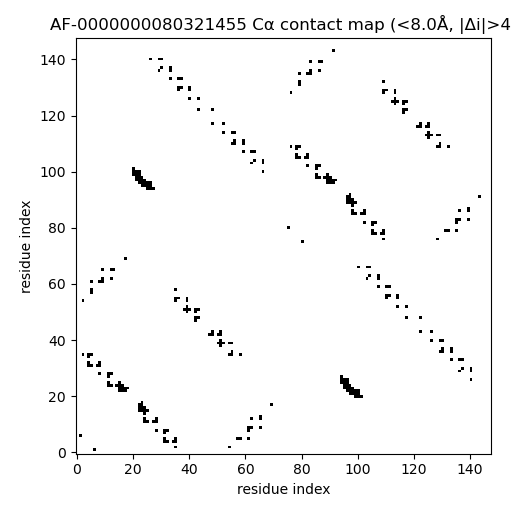52 1.634 1 96.31 40 ALA B C 1
ATOM 909 O O . ALA B 1 40 ? -3.986 11.305 2.422 1 96.31 40 ALA B O 1
ATOM 910 N N . ILE B 1 41 ? -3.34 10.438 0.451 1 96.88 41 ILE B N 1
ATOM 911 C CA . ILE B 1 41 ? -2.592 11.625 0.052 1 96.88 41 ILE B CA 1
ATOM 912 C C . ILE B 1 41 ? -3.549 12.805 -0.13 1 96.88 41 ILE B C 1
ATOM 914 O O . ILE B 1 41 ? -3.252 13.922 0.294 1 96.88 41 ILE B O 1
ATOM 918 N N . ALA B 1 42 ? -4.656 12.523 -0.768 1 95.88 42 ALA B N 1
ATOM 919 C CA . ALA B 1 42 ? -5.645 13.578 -0.962 1 95.88 42 ALA B CA 1
ATOM 920 C C . ALA B 1 42 ? -6.102 14.148 0.375 1 95.88 42 ALA B C 1
ATOM 922 O O . ALA B 1 42 ? -6.223 15.367 0.525 1 95.88 42 ALA B O 1
ATOM 923 N N . GLU B 1 43 ? -6.363 13.273 1.325 1 95.25 43 GLU B N 1
ATOM 924 C CA . GLU B 1 43 ? -6.754 13.711 2.662 1 95.25 43 GLU B CA 1
ATOM 925 C C . GLU B 1 43 ? -5.656 14.562 3.303 1 95.25 43 GLU B C 1
ATOM 927 O O . GLU B 1 43 ? -5.945 15.586 3.928 1 95.25 43 GLU B O 1
ATOM 932 N N . MET B 1 44 ? -4.398 14.133 3.148 1 94.88 44 MET B N 1
ATOM 933 C CA . MET B 1 44 ? -3.277 14.906 3.68 1 94.88 44 MET B CA 1
ATOM 934 C C . MET B 1 44 ? -3.227 16.297 3.051 1 94.88 44 MET B C 1
ATOM 936 O O . MET B 1 44 ? -3.045 17.281 3.754 1 94.88 44 MET B O 1
ATOM 940 N N . ASP B 1 45 ? -3.432 16.344 1.772 1 94.81 45 ASP B N 1
ATOM 941 C CA . ASP B 1 45 ? -3.355 17.609 1.043 1 94.81 45 ASP B CA 1
ATOM 942 C C . ASP B 1 45 ? -4.461 18.562 1.481 1 94.81 45 ASP B C 1
ATOM 944 O O . ASP B 1 45 ? -4.293 19.781 1.422 1 94.81 45 ASP B O 1
ATOM 948 N N . MET B 1 46 ? -5.523 17.984 1.919 1 95.75 46 MET B N 1
ATOM 949 C CA . MET B 1 46 ? -6.652 18.797 2.371 1 95.75 46 MET B CA 1
ATOM 950 C C . MET B 1 46 ? -6.512 19.141 3.848 1 95.75 46 MET B C 1
ATOM 952 O O . MET B 1 46 ? -7.375 19.812 4.414 1 95.75 46 MET B O 1
ATOM 956 N N . GLY B 1 47 ? -5.426 18.688 4.516 1 93.44 47 GLY B N 1
ATOM 957 C CA . GLY B 1 47 ? -5.16 19 5.91 1 93.44 47 GLY B CA 1
ATOM 958 C C . GLY B 1 47 ? -5.824 18.031 6.871 1 93.44 47 GLY B C 1
ATOM 959 O O . GLY B 1 47 ? -5.805 18.25 8.086 1 93.44 47 GLY B O 1
ATOM 960 N N . ASN B 1 48 ? -6.48 16.953 6.32 1 95.56 48 ASN B N 1
ATOM 961 C CA . ASN B 1 48 ? -7.133 15.945 7.156 1 95.56 48 ASN B CA 1
ATOM 962 C C . ASN B 1 48 ? -6.164 14.836 7.555 1 95.56 48 ASN B C 1
ATOM 964 O O . ASN B 1 48 ? -6.363 13.672 7.191 1 95.56 48 ASN B O 1
ATOM 968 N N . ILE B 1 49 ? -5.207 15.203 8.383 1 95.88 49 ILE B N 1
ATOM 969 C CA . ILE B 1 49 ? -4.074 14.344 8.703 1 95.88 49 ILE B CA 1
ATOM 970 C C . ILE B 1 49 ? -4.551 13.141 9.516 1 95.88 49 ILE B C 1
ATOM 972 O O . ILE B 1 49 ? -4.094 12.016 9.297 1 95.88 49 ILE B O 1
ATOM 976 N N . TYR B 1 50 ? -5.453 13.391 10.391 1 95 50 TYR B N 1
ATOM 977 C CA . TYR B 1 50 ? -5.961 12.297 11.203 1 95 50 TYR B CA 1
ATOM 978 C C . TYR B 1 50 ? -6.688 11.266 10.344 1 95 50 TYR B C 1
ATOM 980 O O . TYR B 1 50 ? -6.492 10.062 10.508 1 95 50 TYR B O 1
ATOM 988 N N . THR B 1 51 ? -7.531 11.734 9.43 1 95.44 51 THR B N 1
ATOM 989 C CA . THR B 1 51 ? -8.25 10.844 8.523 1 95.44 51 THR B CA 1
ATOM 990 C C . THR B 1 51 ? -7.27 10.062 7.656 1 95.44 51 THR B C 1
ATOM 992 O O . THR B 1 51 ? -7.438 8.852 7.461 1 95.44 51 THR B O 1
ATOM 995 N N . ALA B 1 52 ? -6.246 10.703 7.129 1 96.06 52 ALA B N 1
ATOM 996 C CA . ALA B 1 52 ? -5.223 10.023 6.332 1 96.06 52 ALA B CA 1
ATOM 997 C C . ALA B 1 52 ? -4.523 8.945 7.148 1 96.06 52 ALA B C 1
ATOM 999 O O . ALA B 1 52 ? -4.324 7.824 6.668 1 96.06 52 ALA B O 1
ATOM 1000 N N . ARG B 1 53 ? -4.203 9.289 8.359 1 96.31 53 ARG B N 1
ATOM 1001 C CA . ARG B 1 53 ? -3.545 8.344 9.258 1 96.31 53 ARG B CA 1
ATOM 1002 C C . ARG B 1 53 ? -4.414 7.117 9.5 1 96.31 53 ARG B C 1
ATOM 1004 O O . ARG B 1 53 ? -3.92 5.988 9.5 1 96.31 53 ARG B O 1
ATOM 1011 N N . GLU B 1 54 ? -5.695 7.305 9.68 1 95.88 54 GLU B N 1
ATOM 1012 C CA . GLU B 1 54 ? -6.625 6.203 9.906 1 95.88 54 GLU B CA 1
ATOM 1013 C C . GLU B 1 54 ? -6.73 5.312 8.664 1 95.88 54 GLU B C 1
ATOM 1015 O O . GLU B 1 54 ? -6.75 4.086 8.781 1 95.88 54 GLU B O 1
ATOM 1020 N N . ILE B 1 55 ? -6.797 5.898 7.508 1 96.75 55 ILE B N 1
ATOM 1021 C CA . ILE B 1 55 ? -6.863 5.156 6.254 1 96.75 55 ILE B CA 1
ATOM 1022 C C . ILE B 1 55 ? -5.633 4.262 6.121 1 96.75 55 ILE B C 1
ATOM 1024 O O . ILE B 1 55 ? -5.75 3.068 5.832 1 96.75 55 ILE B O 1
ATOM 1028 N N . LEU B 1 56 ? -4.457 4.789 6.422 1 97.38 56 LEU B N 1
ATOM 1029 C CA . LEU B 1 56 ? -3.211 4.043 6.293 1 97.38 56 LEU B CA 1
ATOM 1030 C C . LEU B 1 56 ? -3.111 2.963 7.367 1 97.38 56 LEU B C 1
ATOM 1032 O O . LEU B 1 56 ? -2.633 1.858 7.102 1 97.38 56 LEU B O 1
ATOM 1036 N N . SER B 1 57 ? -3.541 3.264 8.547 1 96.88 57 SER B N 1
ATOM 1037 C CA . SER B 1 57 ? -3.539 2.281 9.625 1 96.88 57 SER B CA 1
ATOM 1038 C C . SER B 1 57 ? -4.434 1.093 9.297 1 96.88 57 SER B C 1
ATOM 1040 O O . SER B 1 57 ? -4.051 -0.06 9.5 1 96.88 57 SER B O 1
ATOM 1042 N N . GLU B 1 58 ? -5.551 1.412 8.766 1 96 58 GLU B N 1
ATOM 1043 C CA . GLU B 1 58 ? -6.469 0.338 8.391 1 96 58 GLU B CA 1
ATOM 1044 C C . GLU B 1 58 ? -5.906 -0.489 7.234 1 96 58 GLU B C 1
ATOM 1046 O O . GLU B 1 58 ? -6.043 -1.714 7.219 1 96 58 GLU B O 1
ATOM 1051 N N . MET B 1 59 ? -5.309 0.178 6.289 1 96.44 59 MET B N 1
ATOM 1052 C CA . MET B 1 59 ? -4.641 -0.54 5.207 1 96.44 59 MET B CA 1
ATOM 1053 C C . MET B 1 59 ? -3.578 -1.484 5.758 1 96.44 59 MET B C 1
ATOM 1055 O O . MET B 1 59 ? -3.506 -2.646 5.355 1 96.44 59 MET B O 1
ATOM 1059 N N . GLY B 1 60 ? -2.766 -0.999 6.664 1 96.19 60 GLY B N 1
ATOM 1060 C CA . GLY B 1 60 ? -1.748 -1.83 7.285 1 96.19 60 GLY B CA 1
ATOM 1061 C C . GLY B 1 60 ? -2.32 -3.039 8 1 96.19 60 GLY B C 1
ATOM 1062 O O . GLY B 1 60 ? -1.771 -4.137 7.914 1 96.19 60 GLY B O 1
ATOM 1063 N N . GLU B 1 61 ? -3.354 -2.814 8.688 1 95.19 61 GLU B N 1
ATOM 1064 C CA . GLU B 1 61 ? -3.994 -3.912 9.398 1 95.19 61 GLU B CA 1
ATOM 1065 C C . GLU B 1 61 ? -4.492 -4.984 8.438 1 95.19 61 GLU B C 1
ATOM 1067 O O . GLU B 1 61 ? -4.352 -6.18 8.703 1 95.19 61 GLU B O 1
ATOM 1072 N N . ILE B 1 62 ? -5.121 -4.566 7.379 1 94.69 62 ILE B N 1
ATOM 1073 C CA . ILE B 1 62 ? -5.633 -5.488 6.371 1 94.69 62 ILE B CA 1
ATOM 1074 C C . ILE B 1 62 ? -4.484 -6.32 5.805 1 94.69 62 ILE B C 1
ATOM 1076 O O . ILE B 1 62 ? -4.59 -7.543 5.695 1 94.69 62 ILE B O 1
ATOM 1080 N N . ILE B 1 63 ? -3.318 -5.723 5.457 1 94 63 ILE B N 1
ATOM 1081 C CA . ILE B 1 63 ? -2.158 -6.418 4.914 1 94 63 ILE B CA 1
ATOM 1082 C C . ILE B 1 63 ? -1.597 -7.379 5.961 1 94 63 ILE B C 1
ATOM 1084 O O . ILE B 1 63 ? -1.279 -8.531 5.652 1 94 63 ILE B O 1
ATOM 1088 N N . TYR B 1 64 ? -1.481 -6.879 7.207 1 93.25 64 TYR B N 1
ATOM 1089 C CA . TYR B 1 64 ? -0.954 -7.695 8.297 1 93.25 64 TYR B CA 1
ATOM 1090 C C . TYR B 1 64 ? -1.791 -8.953 8.492 1 93.25 64 TYR B C 1
ATOM 1092 O O . TYR B 1 64 ? -1.248 -10.055 8.609 1 93.25 64 TYR B O 1
ATOM 1100 N N . LYS B 1 65 ? -3.061 -8.789 8.539 1 92.44 65 LYS B N 1
ATOM 1101 C CA . LYS B 1 65 ? -3.963 -9.922 8.727 1 92.44 65 LYS B CA 1
ATOM 1102 C C . LYS B 1 65 ? -3.824 -10.922 7.578 1 92.44 65 LYS B C 1
ATOM 1104 O O . LYS B 1 65 ? -3.854 -12.133 7.801 1 92.44 65 LYS B O 1
ATOM 1109 N N . ALA B 1 66 ? -3.74 -10.422 6.348 1 86.81 66 ALA B N 1
ATOM 1110 C CA . ALA B 1 66 ? -3.541 -11.297 5.195 1 86.81 66 ALA B CA 1
ATOM 1111 C C . ALA B 1 66 ? -2.246 -12.094 5.328 1 86.81 66 ALA B C 1
ATOM 1113 O O . ALA B 1 66 ? -2.227 -13.297 5.078 1 86.81 66 ALA B O 1
ATOM 1114 N N . MET B 1 67 ? -1.163 -11.469 5.805 1 85.94 67 MET B N 1
ATOM 1115 C CA . MET B 1 67 ? 0.131 -12.125 5.977 1 85.94 67 MET B CA 1
ATOM 1116 C C . MET B 1 67 ? 0.065 -13.18 7.078 1 85.94 67 MET B C 1
ATOM 1118 O O . MET B 1 67 ? 0.616 -14.273 6.93 1 85.94 67 MET B O 1
ATOM 1122 N N . LYS B 1 68 ? -0.533 -12.773 8.078 1 86.62 68 LYS B N 1
ATOM 1123 C CA . LYS B 1 68 ? -0.648 -13.695 9.203 1 86.62 68 LYS B CA 1
ATOM 1124 C C . LYS B 1 68 ? -1.439 -14.945 8.812 1 86.62 68 LYS B C 1
ATOM 1126 O O . LYS B 1 68 ? -1.096 -16.047 9.219 1 86.62 68 LYS B O 1
ATOM 1131 N N . SER B 1 69 ? -2.496 -14.719 8.078 1 79.94 69 SER B N 1
ATOM 1132 C CA . SER B 1 69 ? -3.307 -15.852 7.625 1 79.94 69 SER B CA 1
ATOM 1133 C C . SER B 1 69 ? -2.488 -16.812 6.77 1 79.94 69 SER B C 1
ATOM 1135 O O . SER B 1 69 ? -2.697 -18.016 6.812 1 79.94 69 SER B O 1
ATOM 1137 N N . PHE B 1 70 ? -1.623 -16.25 6.074 1 77.25 70 PHE B N 1
ATOM 1138 C CA . PHE B 1 70 ? -0.75 -17.047 5.219 1 77.25 70 PHE B CA 1
ATOM 1139 C C . PHE B 1 70 ? 0.253 -17.828 6.051 1 77.25 70 PHE B C 1
ATOM 1141 O O . PHE B 1 70 ? 0.485 -19.016 5.797 1 77.25 70 PHE B O 1
ATOM 1148 N N . LEU B 1 71 ? 0.9 -17.188 7.016 1 73.62 71 LEU B N 1
ATOM 1149 C CA . LEU B 1 71 ? 1.918 -17.828 7.84 1 73.62 71 LEU B CA 1
ATOM 1150 C C . LEU B 1 71 ? 1.302 -18.906 8.711 1 73.62 71 LEU B C 1
ATOM 1152 O O . LEU B 1 71 ? 1.954 -19.922 9.016 1 73.62 71 LEU B O 1
ATOM 1156 N N . ASN B 1 72 ? 0.106 -18.641 9.117 1 69.62 72 ASN B N 1
ATOM 1157 C CA . ASN B 1 72 ? -0.553 -19.641 9.953 1 69.62 72 ASN B CA 1
ATOM 1158 C C . ASN B 1 72 ? -1.053 -20.828 9.125 1 69.62 72 ASN B C 1
ATOM 1160 O O . ASN B 1 72 ? -1.253 -21.922 9.656 1 69.62 72 ASN B O 1
ATOM 1164 N N . GLU B 1 73 ? -1.482 -20.594 7.988 1 56.34 73 GLU B N 1
ATOM 1165 C CA . GLU B 1 73 ? -1.926 -21.719 7.16 1 56.34 73 GLU B CA 1
ATOM 1166 C C . GLU B 1 73 ? -0.748 -22.578 6.734 1 56.34 73 GLU B C 1
ATOM 1168 O O . GLU B 1 73 ? -0.938 -23.703 6.273 1 56.34 73 GLU B O 1
ATOM 1173 N N . HIS B 1 74 ? 0.452 -22.078 6.863 1 50.75 74 HIS B N 1
ATOM 1174 C CA . HIS B 1 74 ? 1.596 -22.969 6.664 1 50.75 74 HIS B CA 1
ATOM 1175 C C . HIS B 1 74 ? 2.539 -22.922 7.863 1 50.75 74 HIS B C 1
ATOM 1177 O O . HIS B 1 74 ? 2.762 -21.859 8.445 1 50.75 74 HIS B O 1
#

Radius of gyration: 14.56 Å; Cα contacts (8 Å, |Δi|>4): 179; chains: 2; bounding box: 31×42×37 Å

Sequence (148 aa):
MEVEELRELAEKLERARFSEGTVEVDVDALDTLLRIVGRAIAEMDMGNIYTAREILSEMGEIIYKAMKSFLNEHMEVEELRELAEKLERARFSEGTVEVDVDALDTLLRIVGRAIAEMDMGNIYTAREILSEMGEIIYKAMKSFLNEH

Solvent-accessible surface area (backbone atoms only — not comparable to full-atom values): 7850 Å² total; per-residue (Å²): 131,87,54,66,49,54,58,52,38,44,55,42,50,71,66,36,46,73,51,99,67,28,32,34,29,48,47,63,42,59,52,33,52,40,52,47,50,50,49,29,47,51,29,42,74,72,66,37,50,68,61,19,47,51,52,50,51,51,50,40,50,47,54,48,53,43,50,48,53,52,60,69,76,99,129,88,56,65,50,54,57,53,38,43,56,42,49,70,66,37,46,75,49,99,66,28,33,34,30,49,47,64,42,57,54,34,51,41,51,47,50,50,48,28,45,50,30,42,75,72,67,36,50,68,60,20,45,50,51,48,50,52,50,41,50,47,54,50,52,44,51,48,54,51,52,68,74,92

Organism: NCBI:txid113653

Secondary structure (DSSP, 8-state):
---HHHHHHHHHHHT-EEETTEEEEEHHHHHHHHHHHHHHHHHHHTT-HHHHHHHHHHHHHHHHHHHHHHHHH-/---HHHHHHHHHHHT-EEETTEEEEEHHHHHHHHHHHHHHHHHHHTT-HHHHHHHHHHHHHHHHHHHHHHHHH-

pLDDT: mean 88.98, std 10.77, range [45.97, 97.44]